Protein AF-A0A6B3GL54-F1 (afdb_monomer_lite)

Foldseek 3Di:
DPVVVCLVVLLVLLQVQLVCVVPDDDDDDLLQDPVSVVSSCVSPVPDDDDDDDDDLVVVLVVVVPDPPDDDDNVVSVVSVD

Structure (mmCIF, N/CA/C/O backbone):
data_AF-A0A6B3GL54-F1
#
_entry.id   AF-A0A6B3GL54-F1
#
loop_
_atom_site.group_PDB
_atom_site.id
_atom_site.type_symbol
_atom_site.label_atom_id
_atom_site.label_alt_id
_atom_site.label_comp_id
_atom_site.label_asym_id
_atom_site.label_entity_id
_atom_site.label_seq_id
_atom_site.pdbx_PDB_ins_code
_atom_site.Cartn_x
_atom_site.Cartn_y
_atom_site.Cartn_z
_atom_site.occupancy
_atom_site.B_iso_or_equiv
_atom_site.auth_seq_id
_atom_site.auth_comp_id
_atom_site.auth_asym_id
_atom_site.auth_atom_id
_atom_site.pdbx_PDB_model_num
ATOM 1 N N . LEU A 1 1 ? 8.445 -14.991 -2.257 1.00 63.16 1 LEU A N 1
ATOM 2 C CA . LEU A 1 1 ? 7.393 -13.972 -2.104 1.00 63.16 1 LEU A CA 1
ATOM 3 C C . LEU A 1 1 ? 6.258 -14.273 -3.052 1.00 63.16 1 LEU A C 1
ATOM 5 O O . LEU A 1 1 ? 6.051 -13.602 -4.067 1.00 63.16 1 LEU A O 1
ATOM 9 N N . ASP A 1 2 ? 5.536 -15.315 -2.675 1.00 78.31 2 ASP A N 1
ATOM 10 C CA . ASP A 1 2 ? 4.166 -15.574 -3.098 1.00 78.31 2 ASP A CA 1
ATOM 11 C C . ASP A 1 2 ? 3.192 -14.817 -2.176 1.00 78.31 2 ASP A C 1
ATOM 13 O O . ASP A 1 2 ? 3.580 -13.881 -1.467 1.00 78.31 2 ASP A O 1
ATOM 17 N N . ASP A 1 3 ? 1.904 -15.102 -2.290 1.00 82.88 3 ASP A N 1
ATOM 18 C CA . ASP A 1 3 ? 0.871 -14.383 -1.548 1.00 82.88 3 ASP A CA 1
ATOM 19 C C . ASP A 1 3 ? 0.901 -14.763 -0.055 1.00 82.88 3 ASP A C 1
ATOM 21 O O . ASP A 1 3 ? 0.671 -13.898 0.792 1.00 82.88 3 ASP A O 1
ATOM 25 N N . ASP A 1 4 ? 1.296 -15.996 0.270 1.00 87.06 4 ASP A N 1
ATOM 26 C CA . ASP A 1 4 ? 1.381 -16.501 1.644 1.00 87.06 4 ASP A CA 1
ATOM 27 C C . ASP A 1 4 ? 2.489 -15.809 2.439 1.00 87.06 4 ASP A C 1
ATOM 29 O O . ASP A 1 4 ? 2.289 -15.436 3.598 1.00 87.06 4 ASP A O 1
ATOM 33 N N . ASP A 1 5 ? 3.604 -15.499 1.777 1.00 85.88 5 ASP A N 1
ATOM 34 C CA . ASP A 1 5 ? 4.667 -14.664 2.339 1.00 85.88 5 ASP A CA 1
ATOM 35 C C . ASP A 1 5 ? 4.199 -13.224 2.662 1.00 85.88 5 ASP A C 1
ATOM 37 O O . ASP A 1 5 ? 4.847 -12.507 3.433 1.00 85.88 5 ASP A O 1
ATOM 41 N N . ARG A 1 6 ? 3.101 -12.749 2.052 1.00 89.31 6 ARG A N 1
ATOM 42 C CA . ARG A 1 6 ? 2.633 -11.353 2.163 1.00 89.31 6 ARG A CA 1
ATOM 43 C C . ARG A 1 6 ? 1.533 -11.157 3.199 1.00 89.31 6 ARG A C 1
ATOM 45 O O . ARG A 1 6 ? 1.428 -10.043 3.719 1.00 89.31 6 ARG A O 1
ATOM 52 N N . TRP A 1 7 ? 0.737 -12.180 3.522 1.00 92.94 7 TRP A N 1
ATOM 53 C CA . TRP A 1 7 ? -0.388 -12.028 4.457 1.00 92.94 7 TRP A CA 1
ATOM 54 C C . TRP A 1 7 ? 0.016 -11.482 5.828 1.00 92.94 7 TRP A C 1
ATOM 56 O O . TRP A 1 7 ? -0.572 -10.479 6.237 1.00 92.94 7 TRP A O 1
ATOM 66 N N . PRO A 1 8 ? 1.054 -12.016 6.506 1.00 93.94 8 PRO A N 1
ATOM 67 C CA . PRO A 1 8 ? 1.423 -11.523 7.834 1.00 93.94 8 PRO A CA 1
ATOM 68 C C . PRO A 1 8 ? 1.840 -10.048 7.823 1.00 93.94 8 PRO A C 1
ATOM 70 O O . PRO A 1 8 ? 1.591 -9.310 8.775 1.00 93.94 8 PRO A O 1
ATOM 73 N N . TRP A 1 9 ? 2.458 -9.595 6.729 1.00 92.88 9 TRP A N 1
ATOM 74 C CA . TRP A 1 9 ? 2.870 -8.204 6.572 1.00 92.88 9 TRP A CA 1
ATOM 75 C C . TRP A 1 9 ? 1.680 -7.263 6.350 1.00 92.88 9 TRP A C 1
ATOM 77 O O . TRP A 1 9 ? 1.625 -6.194 6.959 1.00 92.88 9 TRP A O 1
ATOM 87 N N . LEU A 1 10 ? 0.710 -7.658 5.519 1.00 94.38 10 LEU A N 1
ATOM 88 C CA . LEU A 1 10 ? -0.515 -6.877 5.307 1.00 94.38 10 LEU A CA 1
ATOM 89 C C . LEU A 1 10 ? -1.341 -6.778 6.595 1.00 94.38 10 LEU A C 1
ATOM 91 O O . LEU A 1 10 ? -1.825 -5.694 6.924 1.00 94.38 10 LEU A O 1
ATOM 95 N N . ASP A 1 11 ? -1.417 -7.867 7.359 1.00 94.62 11 ASP A N 1
ATOM 96 C CA . ASP A 1 11 ? -2.098 -7.902 8.656 1.00 94.62 11 ASP A CA 1
ATOM 97 C C . ASP A 1 11 ? -1.432 -6.957 9.664 1.00 94.62 11 ASP A C 1
ATOM 99 O O . ASP A 1 11 ? -2.112 -6.192 10.350 1.00 94.62 11 ASP A O 1
ATOM 103 N N . ALA A 1 12 ? -0.096 -6.935 9.702 1.00 95.00 12 ALA A N 1
ATOM 104 C CA . ALA A 1 12 ? 0.655 -6.021 10.556 1.00 95.00 12 ALA A CA 1
ATOM 105 C C . ALA A 1 12 ? 0.413 -4.543 10.196 1.00 95.00 12 ALA A C 1
ATOM 107 O O . ALA A 1 12 ? 0.261 -3.712 11.094 1.00 95.00 12 ALA A O 1
ATOM 108 N N . ILE A 1 13 ? 0.333 -4.205 8.902 1.00 94.75 13 ILE A N 1
ATOM 109 C CA . ILE A 1 13 ? 0.003 -2.840 8.458 1.00 94.75 13 ILE A CA 1
ATOM 110 C C . ILE A 1 13 ? -1.424 -2.470 8.870 1.00 94.75 13 ILE A C 1
ATOM 112 O O . ILE A 1 13 ? -1.635 -1.371 9.385 1.00 94.75 13 ILE A O 1
ATOM 116 N N . GLY A 1 14 ? -2.391 -3.372 8.6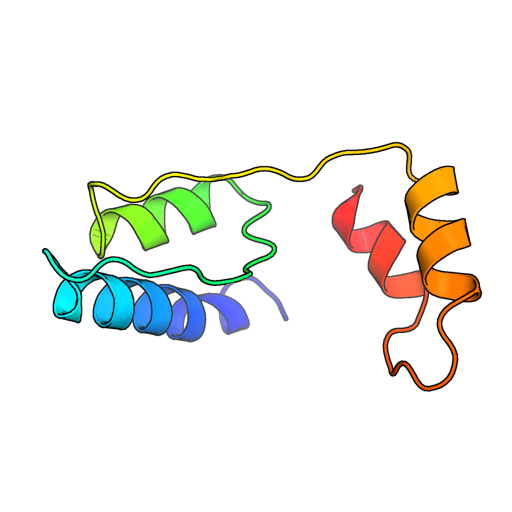71 1.00 94.00 14 GLY A N 1
ATOM 117 C CA . GLY A 1 14 ? -3.782 -3.155 9.070 1.00 94.00 14 GLY A CA 1
ATOM 118 C C . GLY A 1 14 ? -3.911 -2.894 10.572 1.00 94.00 14 GLY A C 1
ATOM 119 O O . GLY A 1 14 ? -4.500 -1.892 10.976 1.00 94.00 14 GLY A O 1
ATOM 120 N N . ALA A 1 15 ? -3.279 -3.730 11.400 1.00 94.44 15 ALA A N 1
ATOM 121 C CA . ALA A 1 15 ? -3.266 -3.567 12.854 1.00 94.44 15 ALA A CA 1
ATOM 122 C C . ALA A 1 15 ? -2.584 -2.261 13.297 1.00 94.44 15 ALA A C 1
ATOM 124 O O . ALA A 1 15 ? -3.092 -1.550 14.167 1.00 94.44 15 ALA A O 1
ATOM 125 N N . TRP A 1 16 ? -1.454 -1.909 12.675 1.00 95.00 16 TRP A N 1
ATOM 126 C CA . TRP A 1 16 ? -0.774 -0.640 12.932 1.00 95.00 16 TRP A CA 1
ATOM 127 C C . TRP A 1 16 ? -1.658 0.563 12.582 1.00 95.00 16 TRP A C 1
ATOM 129 O O . TRP A 1 16 ? -1.738 1.510 13.363 1.00 95.00 16 TRP A O 1
ATOM 139 N N . ALA A 1 17 ? -2.342 0.526 11.436 1.00 93.06 17 ALA A N 1
ATOM 140 C CA . ALA A 1 17 ? -3.224 1.604 11.001 1.00 93.06 17 ALA A CA 1
ATOM 141 C C . ALA A 1 17 ? -4.436 1.749 11.934 1.00 93.06 17 ALA A C 1
ATOM 143 O O . ALA A 1 17 ? -4.772 2.870 12.322 1.00 93.06 17 ALA A O 1
ATOM 144 N N . HIS A 1 18 ? -5.026 0.631 12.368 1.00 91.81 18 HIS A N 1
ATOM 145 C CA . HIS A 1 18 ? -6.111 0.615 13.350 1.00 91.81 18 HIS A CA 1
ATOM 146 C C . HIS A 1 18 ? -5.717 1.313 14.660 1.00 91.81 18 HIS A C 1
ATOM 148 O O . HIS A 1 18 ? -6.419 2.207 15.133 1.00 91.81 18 HIS A O 1
ATOM 154 N N . GLY A 1 19 ? -4.544 0.975 15.210 1.00 92.25 19 GLY A N 1
ATOM 155 C CA . GLY A 1 19 ? -4.016 1.584 16.437 1.00 92.25 19 GLY A CA 1
ATOM 156 C C . GLY A 1 19 ? -3.697 3.082 16.326 1.00 92.25 19 GLY A C 1
ATOM 157 O O . GLY A 1 19 ? -3.348 3.711 17.324 1.00 92.25 19 GLY A O 1
ATOM 158 N N . ARG A 1 20 ? -3.807 3.668 15.127 1.00 91.25 20 ARG A N 1
ATOM 159 C CA . ARG A 1 20 ? -3.562 5.088 14.840 1.00 91.25 20 ARG A CA 1
ATOM 160 C C . ARG A 1 20 ? -4.821 5.854 14.438 1.00 91.25 20 ARG A C 1
ATOM 162 O O . ARG A 1 20 ? -4.709 6.977 13.933 1.00 91.25 20 ARG A O 1
ATOM 169 N N . ALA A 1 21 ? -6.006 5.285 14.656 1.00 85.00 21 ALA A N 1
ATOM 170 C CA . ALA A 1 21 ? -7.270 5.977 14.428 1.00 85.00 21 ALA A CA 1
ATOM 171 C C . ALA A 1 21 ? -7.271 7.357 15.120 1.00 85.00 21 ALA A C 1
ATOM 173 O O . ALA A 1 21 ? -6.926 7.483 16.294 1.00 85.00 21 ALA A O 1
ATOM 174 N N . GLY A 1 22 ? -7.591 8.413 14.365 1.00 87.31 22 GLY A N 1
ATOM 175 C CA . GLY A 1 22 ? -7.569 9.804 14.845 1.00 87.31 22 GLY A CA 1
ATOM 176 C C . GLY A 1 22 ? -6.192 10.486 14.889 1.00 87.31 22 GLY A C 1
ATOM 177 O O . GLY A 1 22 ? -6.136 11.703 15.038 1.00 87.31 22 GLY A O 1
ATOM 178 N N . LEU A 1 23 ? -5.088 9.751 14.710 1.00 91.00 23 LEU A N 1
ATOM 179 C CA . LEU A 1 23 ? -3.719 10.297 14.676 1.00 91.00 23 LEU A CA 1
ATOM 180 C C . LEU A 1 23 ? -3.145 10.395 13.254 1.00 91.00 23 LEU A C 1
ATOM 182 O O . LEU A 1 23 ? -2.186 11.131 13.021 1.00 91.00 23 LEU A O 1
ATOM 186 N N . GLY A 1 24 ? -3.709 9.634 12.312 1.00 88.62 24 GLY A N 1
ATOM 187 C CA . GLY A 1 24 ? -3.249 9.556 10.927 1.00 88.62 24 GLY A CA 1
ATOM 188 C C . GLY A 1 24 ? -1.946 8.762 10.745 1.00 88.62 24 GLY A C 1
ATOM 189 O O . GLY A 1 24 ? -1.247 8.398 11.700 1.00 88.62 24 GLY A O 1
ATOM 190 N N . GLY A 1 25 ? -1.607 8.473 9.487 1.00 91.75 25 GLY A N 1
ATOM 191 C CA . GLY A 1 25 ? -0.398 7.737 9.119 1.00 91.75 25 GLY A CA 1
ATOM 192 C C . GLY A 1 25 ? -0.279 7.501 7.614 1.00 91.75 25 GLY A C 1
ATOM 193 O O . GLY A 1 25 ? -1.278 7.513 6.900 1.00 91.75 25 GLY A O 1
ATOM 194 N N . VAL A 1 26 ? 0.951 7.284 7.140 1.00 93.69 26 VAL A N 1
ATOM 195 C CA . VAL A 1 26 ? 1.255 6.927 5.747 1.00 93.69 26 VAL A CA 1
ATOM 196 C C . VAL A 1 26 ? 2.209 5.738 5.748 1.00 93.69 26 VAL A C 1
ATOM 198 O O . VAL A 1 26 ? 3.203 5.745 6.471 1.00 93.69 26 VAL A O 1
ATOM 201 N N . VAL A 1 27 ? 1.907 4.728 4.932 1.00 92.75 27 VAL A N 1
ATOM 202 C CA . VAL A 1 27 ? 2.737 3.532 4.732 1.00 92.75 27 VAL A CA 1
ATOM 203 C C . VAL A 1 27 ? 2.905 3.303 3.239 1.00 92.75 27 VAL A C 1
ATOM 205 O O . VAL A 1 27 ? 1.939 3.393 2.481 1.00 92.75 27 VAL A O 1
ATOM 208 N N . SER A 1 28 ? 4.126 2.990 2.811 1.00 90.81 28 SER A N 1
ATOM 209 C CA . SER A 1 28 ? 4.380 2.509 1.458 1.00 90.81 28 SER A CA 1
ATOM 210 C C . SER A 1 28 ? 4.146 0.999 1.387 1.00 90.81 28 SER A C 1
ATOM 212 O O .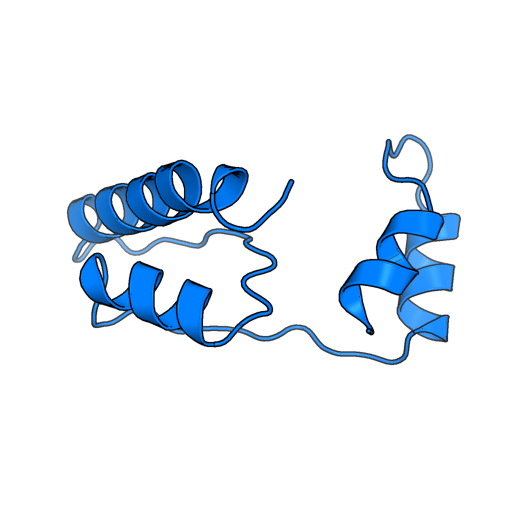 SER A 1 28 ? 4.724 0.216 2.138 1.00 90.81 28 SER A O 1
ATOM 214 N N . SER A 1 29 ? 3.292 0.581 0.458 1.00 88.81 29 SER A N 1
ATOM 215 C CA . SER A 1 29 ? 3.061 -0.823 0.128 1.00 88.81 29 SER A CA 1
ATOM 216 C C . SER A 1 29 ? 2.800 -0.928 -1.365 1.00 88.81 29 SER A C 1
ATOM 218 O O . SER A 1 29 ? 2.053 -0.116 -1.906 1.00 88.81 29 SER A O 1
ATOM 220 N N . SER A 1 30 ? 3.410 -1.908 -2.039 1.00 81.75 30 SER A N 1
ATOM 221 C CA . SER A 1 30 ? 3.134 -2.116 -3.462 1.00 81.75 30 SER A CA 1
ATOM 222 C C . SER A 1 30 ? 1.667 -2.488 -3.681 1.00 81.75 30 SER A C 1
ATOM 224 O O . SER A 1 30 ? 1.079 -2.017 -4.644 1.00 81.75 30 SER A O 1
ATOM 226 N N . ALA A 1 31 ? 1.064 -3.274 -2.772 1.00 77.06 31 ALA A N 1
ATOM 227 C CA . ALA A 1 31 ? -0.374 -3.585 -2.697 1.00 77.06 31 ALA A CA 1
ATOM 228 C C . ALA A 1 31 ? -1.076 -3.750 -4.067 1.00 77.06 31 ALA A C 1
ATOM 230 O O . ALA A 1 31 ? -2.220 -3.319 -4.259 1.00 77.06 31 ALA A O 1
ATOM 231 N N . LEU A 1 32 ? -0.378 -4.365 -5.031 1.00 80.00 32 LEU A N 1
ATOM 232 C CA . LEU A 1 32 ? -0.757 -4.304 -6.444 1.00 80.00 32 LEU A CA 1
ATOM 233 C C . LEU A 1 32 ? -2.050 -5.074 -6.717 1.00 80.00 32 LEU A C 1
ATOM 235 O O . LEU A 1 32 ? -2.933 -4.604 -7.441 1.00 80.00 32 LEU A O 1
ATOM 239 N N . LYS A 1 33 ? -2.220 -6.228 -6.064 1.00 88.69 33 LYS A N 1
ATOM 240 C CA . LYS A 1 33 ? -3.423 -7.048 -6.202 1.00 88.69 33 LYS A CA 1
ATOM 241 C C . LYS A 1 33 ? -4.588 -6.476 -5.397 1.00 88.69 33 LYS A C 1
ATOM 243 O O . LYS A 1 33 ? -4.426 -5.994 -4.276 1.00 88.69 33 LYS A O 1
ATOM 248 N N . ARG A 1 34 ? -5.798 -6.605 -5.951 1.00 90.81 34 ARG A N 1
ATOM 249 C CA . ARG A 1 34 ? -7.049 -6.189 -5.293 1.00 90.81 34 ARG A CA 1
ATOM 250 C C . ARG A 1 34 ? -7.220 -6.835 -3.917 1.00 90.81 34 ARG A C 1
ATOM 252 O O . ARG A 1 34 ? -7.561 -6.118 -2.980 1.00 90.81 34 ARG A O 1
ATOM 259 N N . VAL A 1 35 ? -6.909 -8.130 -3.815 1.00 93.56 35 VAL A N 1
ATOM 260 C CA . VAL A 1 35 ? -7.013 -8.923 -2.580 1.00 93.56 35 VAL A CA 1
ATOM 261 C C . VAL A 1 35 ? -6.126 -8.383 -1.455 1.00 93.56 35 VAL A C 1
ATOM 263 O O . VAL A 1 35 ? -6.533 -8.383 -0.300 1.00 93.56 35 VAL A O 1
ATOM 266 N N . TYR A 1 36 ? -4.960 -7.814 -1.775 1.00 93.75 36 TYR A N 1
ATOM 267 C CA . TYR A 1 36 ? -4.098 -7.196 -0.763 1.00 93.75 36 TYR A CA 1
ATOM 268 C C . TYR A 1 36 ? -4.734 -5.935 -0.179 1.00 93.75 36 TYR A C 1
ATOM 270 O O . TYR A 1 36 ? -4.656 -5.689 1.020 1.00 93.75 36 TYR A O 1
ATOM 278 N N . ARG A 1 37 ? -5.395 -5.139 -1.028 1.00 94.06 37 ARG A N 1
ATOM 279 C CA . ARG A 1 37 ? -6.102 -3.928 -0.594 1.00 94.06 37 ARG A CA 1
ATOM 280 C C . ARG A 1 37 ? -7.359 -4.248 0.206 1.00 94.06 37 ARG A C 1
ATOM 282 O O . ARG A 1 37 ? -7.684 -3.490 1.110 1.00 94.06 37 ARG A O 1
ATOM 289 N N . ASP A 1 38 ? -8.049 -5.342 -0.116 1.00 94.38 38 ASP A N 1
ATOM 290 C CA . ASP A 1 38 ? -9.164 -5.832 0.706 1.00 94.38 38 ASP A CA 1
ATOM 291 C C . ASP A 1 38 ? -8.682 -6.220 2.098 1.00 94.38 38 ASP A C 1
ATOM 293 O O . ASP A 1 38 ? -9.186 -5.685 3.079 1.00 94.38 38 ASP A O 1
ATOM 297 N N . ARG A 1 39 ? -7.610 -7.011 2.181 1.00 93.75 39 ARG A N 1
ATOM 298 C CA . ARG A 1 39 ? -7.030 -7.410 3.465 1.00 93.75 39 ARG A CA 1
ATOM 299 C C . ARG A 1 39 ? -6.613 -6.217 4.332 1.00 93.75 39 ARG A C 1
ATOM 301 O O . ARG A 1 39 ? -6.833 -6.215 5.537 1.00 93.75 39 ARG A O 1
ATOM 308 N N . LEU A 1 40 ? -6.048 -5.175 3.721 1.00 93.75 40 LEU A N 1
ATOM 309 C CA . LEU A 1 40 ? -5.708 -3.935 4.429 1.00 93.75 40 LEU A CA 1
ATOM 310 C C . LEU A 1 40 ? -6.949 -3.193 4.947 1.00 93.75 40 LEU A C 1
ATOM 312 O O . LEU A 1 40 ? -6.906 -2.635 6.042 1.00 93.75 40 LEU A O 1
ATOM 316 N N . ARG A 1 41 ? -8.052 -3.196 4.189 1.00 93.75 41 ARG A N 1
ATOM 317 C CA . ARG A 1 41 ? -9.317 -2.573 4.608 1.00 93.75 41 ARG A CA 1
ATOM 318 C C . ARG A 1 41 ? -10.003 -3.322 5.742 1.00 93.75 41 ARG A C 1
ATOM 320 O O . ARG A 1 41 ? -10.663 -2.667 6.540 1.00 93.75 41 ARG A O 1
ATOM 327 N N . ASP A 1 42 ? -9.804 -4.634 5.856 1.00 94.12 42 ASP A N 1
ATOM 328 C CA . ASP A 1 42 ? -10.319 -5.406 6.994 1.00 94.12 42 ASP A CA 1
ATOM 329 C C . ASP A 1 42 ? -9.762 -4.873 8.329 1.00 94.12 42 ASP A C 1
ATOM 331 O O . ASP A 1 42 ? -10.484 -4.803 9.322 1.00 94.12 42 ASP A O 1
ATOM 335 N N . GLY A 1 43 ? -8.489 -4.452 8.350 1.00 91.06 43 GLY A N 1
ATOM 336 C CA . GLY A 1 43 ? -7.856 -3.830 9.520 1.00 91.06 43 GLY A CA 1
ATOM 337 C C . GLY A 1 43 ? -8.053 -2.312 9.615 1.00 91.06 43 GLY A C 1
ATOM 338 O O . GLY A 1 43 ? -8.110 -1.763 10.715 1.00 91.06 43 GLY A O 1
ATOM 339 N N . ALA A 1 44 ? -8.174 -1.622 8.479 1.00 91.50 44 ALA A N 1
ATOM 340 C CA . ALA A 1 44 ? -8.311 -0.167 8.404 1.00 91.50 44 ALA A CA 1
ATOM 341 C C . ALA A 1 44 ? -9.376 0.244 7.364 1.00 91.50 44 ALA A C 1
ATOM 343 O O . ALA A 1 44 ? -9.029 0.574 6.225 1.00 91.50 44 ALA A O 1
ATOM 344 N N . PRO A 1 45 ? -10.669 0.261 7.738 1.00 91.12 45 PRO A N 1
ATOM 345 C CA . PRO A 1 45 ? -11.776 0.500 6.804 1.00 91.12 45 PRO A CA 1
ATOM 346 C C . PRO A 1 45 ? -11.707 1.855 6.090 1.00 91.12 45 PRO A C 1
ATOM 348 O O . PRO A 1 45 ? -12.037 1.953 4.909 1.00 91.12 45 PRO A O 1
ATOM 351 N N . ASP A 1 46 ? -11.206 2.877 6.786 1.00 89.25 46 ASP A N 1
ATOM 352 C CA . ASP A 1 46 ? -11.092 4.249 6.279 1.00 89.25 46 ASP A CA 1
ATOM 353 C C . ASP A 1 46 ? -9.785 4.503 5.503 1.00 89.25 46 ASP A C 1
ATOM 355 O O . ASP A 1 46 ? -9.460 5.643 5.160 1.00 89.25 46 ASP A O 1
ATOM 359 N N . ALA A 1 47 ? -8.997 3.457 5.231 1.00 90.44 47 ALA A N 1
ATOM 360 C CA . ALA A 1 47 ? -7.739 3.594 4.513 1.00 90.44 47 ALA A CA 1
ATOM 361 C C . ALA A 1 47 ? -7.954 4.074 3.069 1.00 90.44 47 ALA A C 1
ATOM 363 O O . ALA A 1 47 ? -8.687 3.477 2.271 1.00 90.44 47 ALA A O 1
ATOM 364 N N . LEU A 1 48 ? -7.219 5.125 2.707 1.00 92.12 48 LEU A N 1
ATOM 365 C CA . LEU A 1 48 ? -7.128 5.630 1.343 1.00 92.12 48 LEU A CA 1
ATOM 366 C C . LEU A 1 48 ? -5.895 5.053 0.646 1.00 92.12 48 LEU A C 1
ATOM 368 O O . LEU A 1 48 ? -4.824 4.928 1.238 1.00 92.12 48 LEU A O 1
ATOM 372 N N . PHE A 1 49 ? -6.040 4.740 -0.641 1.00 92.75 49 PHE A N 1
ATOM 373 C CA . PHE A 1 49 ? -4.960 4.204 -1.465 1.00 92.75 49 PHE A CA 1
ATOM 374 C C . PHE A 1 49 ? -4.525 5.246 -2.490 1.00 92.75 49 PHE A C 1
ATOM 376 O O . PHE A 1 49 ? -5.307 5.625 -3.361 1.00 92.75 49 PHE A O 1
ATOM 383 N N . LEU A 1 50 ? -3.263 5.668 -2.409 1.00 93.69 50 LEU A N 1
ATOM 384 C CA . LEU A 1 50 ? -2.626 6.507 -3.418 1.00 93.69 50 LEU A CA 1
ATOM 385 C C . LEU A 1 50 ? -1.810 5.625 -4.366 1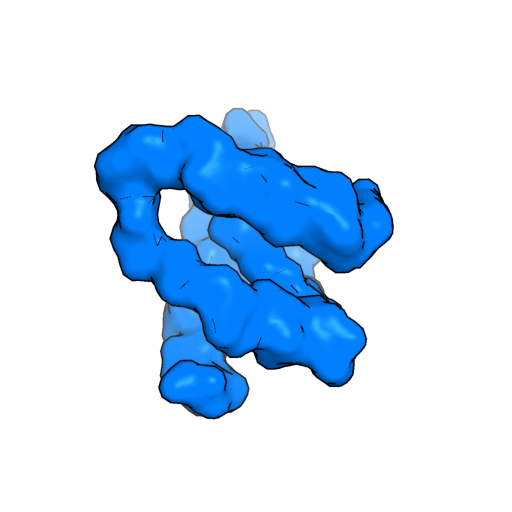.00 93.69 50 LEU A C 1
ATOM 387 O O . LEU A 1 50 ? -0.735 5.145 -4.009 1.00 93.69 50 LEU A O 1
ATOM 391 N N . HIS A 1 51 ? -2.325 5.404 -5.575 1.00 91.62 51 HIS A N 1
ATOM 392 C CA . HIS A 1 51 ? -1.621 4.638 -6.600 1.00 91.62 51 HIS A CA 1
ATOM 393 C C . HIS A 1 51 ? -0.705 5.560 -7.410 1.00 91.62 51 HIS A C 1
ATOM 395 O O . HIS A 1 51 ? -1.161 6.306 -8.275 1.00 91.62 51 HIS A O 1
ATOM 401 N N . LEU A 1 52 ? 0.595 5.506 -7.117 1.00 90.00 52 LEU A N 1
ATOM 402 C CA . LEU A 1 52 ? 1.613 6.183 -7.914 1.00 90.00 52 LEU A CA 1
ATOM 403 C C . LEU A 1 52 ? 1.879 5.359 -9.175 1.00 90.00 52 LEU A C 1
ATOM 405 O O . LEU A 1 52 ? 2.564 4.341 -9.118 1.00 90.00 52 LEU A O 1
ATOM 409 N N . THR A 1 53 ? 1.315 5.797 -10.296 1.00 89.06 53 THR A N 1
ATOM 410 C CA . THR A 1 53 ? 1.465 5.142 -11.597 1.00 89.06 53 THR A CA 1
ATOM 411 C C . THR A 1 53 ? 2.246 6.027 -12.566 1.00 89.06 53 THR A C 1
ATOM 413 O O . THR A 1 53 ? 2.300 7.248 -12.409 1.00 89.06 53 THR A O 1
ATOM 416 N N . GLY A 1 54 ? 2.878 5.405 -13.552 1.00 88.88 54 GLY A N 1
ATOM 417 C CA . GLY A 1 54 ? 3.668 6.069 -14.578 1.00 88.88 54 GLY A CA 1
ATOM 418 C C . GLY A 1 54 ? 4.212 5.056 -15.574 1.00 88.88 54 GLY A C 1
ATOM 419 O O . GLY A 1 54 ? 4.140 3.846 -15.345 1.00 88.88 54 GLY A O 1
ATOM 420 N N . ASP A 1 55 ? 4.762 5.559 -16.674 1.00 89.75 55 ASP A N 1
ATOM 421 C CA . ASP A 1 55 ? 5.321 4.707 -17.716 1.00 89.75 55 ASP A CA 1
ATOM 422 C C . ASP A 1 55 ? 6.510 3.902 -17.188 1.00 89.75 55 ASP A C 1
ATOM 424 O O . ASP A 1 55 ? 7.366 4.418 -16.462 1.00 89.75 55 ASP A O 1
ATOM 428 N N . ARG A 1 56 ? 6.595 2.635 -17.610 1.00 86.62 56 ARG A N 1
ATOM 429 C CA . ARG A 1 56 ? 7.701 1.732 -17.262 1.00 86.62 56 ARG A CA 1
ATOM 430 C C . ARG A 1 56 ? 9.061 2.376 -17.530 1.00 86.62 56 ARG A C 1
ATOM 432 O O . ARG A 1 56 ? 9.920 2.336 -16.658 1.00 86.62 56 ARG A O 1
ATOM 439 N N . ALA A 1 57 ? 9.227 2.989 -18.705 1.00 89.69 57 ALA A N 1
ATOM 440 C CA . ALA A 1 57 ? 10.480 3.621 -19.114 1.00 89.69 57 ALA A CA 1
ATOM 441 C C . ALA A 1 57 ? 10.904 4.743 -18.150 1.00 89.69 57 ALA A C 1
ATOM 443 O O . ALA A 1 57 ? 12.059 4.800 -17.741 1.00 89.69 57 ALA A O 1
ATOM 444 N N . LEU A 1 58 ? 9.953 5.578 -17.714 1.00 91.31 58 LEU A N 1
ATOM 445 C CA . LEU A 1 58 ? 10.210 6.652 -16.752 1.00 91.31 58 LEU A CA 1
ATOM 446 C C . LEU A 1 58 ? 10.608 6.103 -15.373 1.00 91.31 58 LEU A C 1
ATOM 448 O O . LEU A 1 58 ? 11.448 6.678 -14.680 1.00 91.31 58 LEU A O 1
ATOM 452 N N . ILE A 1 59 ? 9.978 5.012 -14.935 1.00 89.19 59 ILE A N 1
ATOM 453 C CA . ILE A 1 59 ? 10.297 4.384 -13.647 1.00 89.19 59 ILE A CA 1
ATOM 454 C C . ILE A 1 59 ? 11.672 3.710 -13.704 1.00 89.19 59 ILE A C 1
ATOM 456 O O . ILE A 1 59 ? 12.447 3.853 -12.760 1.00 89.19 59 ILE A O 1
ATOM 460 N N . GLU A 1 60 ? 11.992 3.036 -14.808 1.00 87.00 60 GLU A N 1
ATOM 461 C CA . GLU A 1 60 ? 13.289 2.399 -15.045 1.00 87.00 60 GLU A CA 1
ATOM 462 C C . GLU A 1 60 ? 14.435 3.419 -15.058 1.00 87.00 60 GLU A C 1
ATOM 464 O O . GLU A 1 60 ? 15.412 3.235 -14.332 1.00 87.00 60 GLU A O 1
ATOM 469 N N . GLU A 1 61 ? 14.279 4.528 -15.786 1.00 89.25 61 GLU A N 1
ATOM 470 C CA . GLU A 1 61 ? 15.240 5.641 -15.808 1.00 89.25 61 GLU A CA 1
ATOM 471 C C . GLU A 1 61 ? 15.519 6.157 -14.385 1.00 89.25 61 GLU A C 1
ATOM 473 O O . GLU A 1 61 ? 16.661 6.181 -13.921 1.00 89.25 61 GLU A O 1
ATOM 478 N N . ARG A 1 62 ? 14.459 6.453 -13.620 1.00 88.81 62 ARG A N 1
ATOM 479 C CA . ARG A 1 62 ? 14.576 6.927 -12.229 1.00 88.81 62 ARG A CA 1
ATOM 480 C C . ARG A 1 62 ? 15.221 5.911 -11.287 1.00 88.81 62 ARG A C 1
ATOM 482 O O . ARG A 1 62 ? 15.824 6.307 -10.285 1.00 88.81 62 ARG A O 1
ATOM 489 N N . MET A 1 63 ? 15.038 4.617 -11.541 1.00 85.94 63 MET A N 1
ATOM 490 C CA . MET A 1 63 ? 15.682 3.553 -10.771 1.00 85.94 63 MET A CA 1
ATOM 491 C C . MET A 1 63 ? 17.170 3.441 -11.113 1.00 85.94 63 MET A C 1
ATOM 493 O O . MET A 1 63 ? 17.972 3.270 -10.196 1.00 85.94 63 MET A O 1
ATOM 497 N N . ALA A 1 64 ? 17.541 3.570 -12.390 1.00 83.00 64 ALA A N 1
ATOM 498 C CA . ALA A 1 64 ? 18.925 3.483 -12.856 1.00 83.00 64 ALA A CA 1
ATOM 499 C C . ALA A 1 64 ? 19.796 4.645 -12.347 1.00 83.00 64 ALA A C 1
ATOM 501 O O . ALA A 1 64 ? 20.953 4.439 -11.977 1.00 83.00 64 ALA A O 1
ATOM 502 N N . ASP A 1 65 ? 19.225 5.846 -12.243 1.00 85.88 65 ASP A N 1
ATOM 503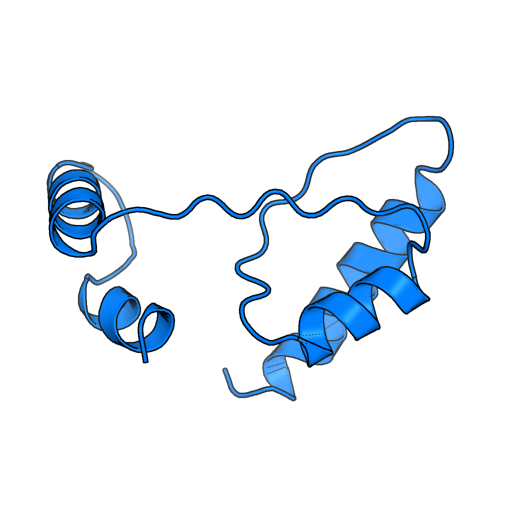 C CA . ASP A 1 65 ? 19.938 7.040 -11.770 1.00 85.88 65 ASP A CA 1
ATOM 504 C C . ASP A 1 65 ? 20.199 7.052 -10.253 1.00 85.88 65 ASP A C 1
ATOM 506 O O . ASP A 1 65 ? 21.002 7.842 -9.739 1.00 85.88 65 ASP A O 1
ATOM 510 N N . ARG A 1 66 ? 19.543 6.166 -9.492 1.00 83.50 66 ARG A N 1
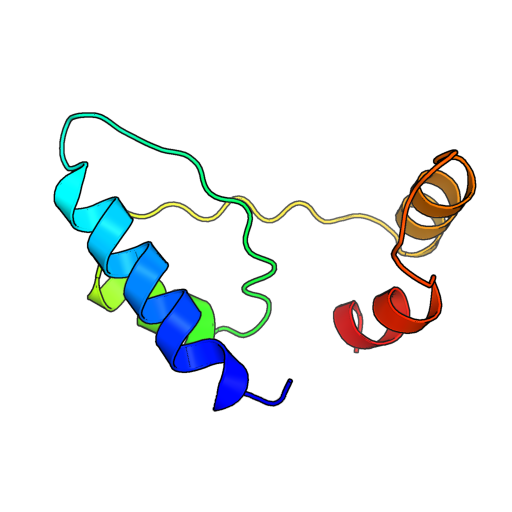ATOM 511 C CA . ARG A 1 66 ? 19.697 6.080 -8.035 1.00 83.50 66 ARG A CA 1
ATOM 512 C C . ARG A 1 66 ? 21.009 5.396 -7.648 1.00 83.50 66 ARG A C 1
ATOM 514 O O . ARG A 1 66 ? 21.119 4.172 -7.614 1.00 83.50 66 ARG A O 1
ATOM 521 N N . LYS A 1 67 ? 21.994 6.190 -7.225 1.00 75.06 67 LYS A N 1
ATOM 522 C CA . LYS A 1 67 ? 23.243 5.672 -6.642 1.00 75.06 67 LYS A CA 1
ATOM 523 C C . LYS A 1 67 ? 23.009 5.101 -5.238 1.00 75.06 67 LYS A C 1
ATOM 525 O O . LYS A 1 67 ? 22.423 5.764 -4.389 1.00 75.06 67 LYS A O 1
ATOM 530 N N . GLY A 1 68 ? 23.499 3.884 -4.992 1.00 68.31 68 GLY A N 1
ATOM 531 C CA . GLY A 1 68 ? 23.464 3.236 -3.672 1.00 68.31 68 GLY A CA 1
ATOM 532 C C . GLY A 1 68 ? 22.208 2.413 -3.358 1.00 68.31 68 GLY A C 1
ATOM 533 O O . GLY A 1 68 ? 22.006 2.066 -2.198 1.00 68.31 68 GLY A O 1
ATOM 534 N N . HIS A 1 69 ? 21.368 2.088 -4.350 1.00 62.38 69 HIS A N 1
ATOM 535 C CA . HIS A 1 69 ? 20.144 1.308 -4.131 1.00 62.38 69 HIS A CA 1
ATOM 536 C C . HIS A 1 69 ? 20.242 -0.175 -4.535 1.00 62.38 69 HIS A C 1
ATOM 538 O O . HIS A 1 69 ? 20.938 -0.559 -5.467 1.00 62.38 69 HIS A O 1
ATOM 544 N N . PHE A 1 70 ? 19.504 -0.989 -3.769 1.00 58.12 70 PHE A N 1
ATOM 545 C CA . PHE A 1 70 ? 19.616 -2.443 -3.578 1.00 58.12 70 PHE A CA 1
ATOM 546 C C . PHE A 1 70 ? 18.586 -3.264 -4.388 1.00 58.12 70 PHE A C 1
ATOM 548 O O . PHE A 1 70 ? 18.401 -4.450 -4.130 1.00 58.12 70 PHE A O 1
ATOM 555 N N . MET A 1 71 ? 17.861 -2.649 -5.331 1.00 56.97 71 MET A N 1
ATOM 556 C CA . MET A 1 71 ? 16.773 -3.319 -6.056 1.00 56.97 71 MET A CA 1
ATOM 557 C C . MET A 1 71 ? 17.128 -3.528 -7.534 1.00 56.97 71 MET A C 1
ATOM 559 O O . MET A 1 71 ? 17.210 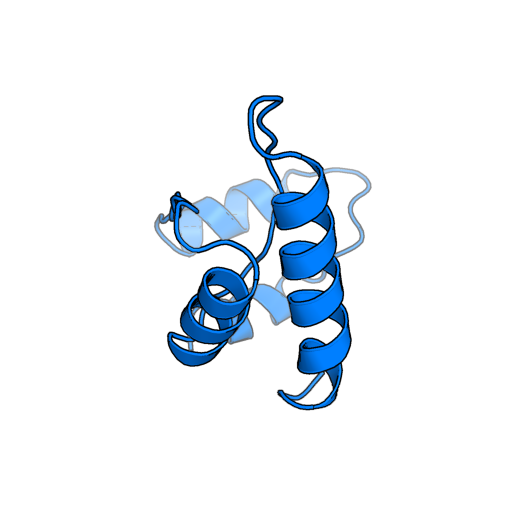-2.542 -8.267 1.00 56.97 71 MET A O 1
ATOM 563 N N . PRO A 1 72 ? 17.331 -4.779 -7.991 1.00 68.19 72 PRO A N 1
ATOM 564 C CA . PRO A 1 72 ? 17.582 -5.053 -9.400 1.00 68.19 72 PRO A CA 1
ATOM 565 C C . PRO A 1 72 ? 16.364 -4.672 -10.248 1.00 68.19 72 PRO A C 1
ATOM 567 O O . PRO A 1 72 ? 15.225 -4.972 -9.884 1.00 68.19 72 PRO A O 1
ATOM 570 N N . THR A 1 73 ? 16.610 -4.055 -11.406 1.00 67.75 73 THR A N 1
ATOM 571 C CA . THR A 1 73 ? 15.578 -3.658 -12.382 1.00 67.75 73 THR A CA 1
ATOM 572 C C . THR A 1 73 ? 14.703 -4.830 -12.831 1.00 67.75 73 THR A C 1
ATOM 574 O O . THR A 1 73 ? 13.541 -4.623 -13.150 1.00 67.75 73 THR A O 1
ATOM 577 N N . ALA A 1 74 ? 15.199 -6.069 -12.744 1.00 69.62 74 ALA A N 1
ATOM 578 C CA . ALA A 1 74 ? 14.433 -7.291 -12.998 1.00 69.62 74 ALA A CA 1
ATOM 579 C C . ALA A 1 74 ? 13.167 -7.444 -12.123 1.00 69.62 74 ALA A C 1
ATOM 581 O O . ALA A 1 74 ? 12.232 -8.140 -12.508 1.00 69.62 74 ALA A O 1
ATOM 582 N N . LEU A 1 75 ? 13.097 -6.794 -10.953 1.00 72.25 75 LEU A N 1
ATOM 583 C CA . LEU A 1 75 ? 11.880 -6.787 -10.129 1.00 72.25 75 LEU A CA 1
ATOM 584 C C . LEU A 1 75 ? 10.796 -5.849 -10.676 1.00 72.25 75 LEU A C 1
ATOM 586 O O . LEU A 1 75 ? 9.637 -5.997 -10.299 1.00 72.25 75 LEU A O 1
ATOM 590 N N . LEU A 1 76 ? 11.147 -4.912 -11.564 1.00 76.44 76 LEU A N 1
ATOM 591 C CA . LEU A 1 76 ? 10.191 -4.011 -12.207 1.00 76.44 76 LEU A CA 1
ATOM 592 C C . LEU A 1 76 ? 9.232 -4.786 -13.116 1.00 76.44 76 LEU A C 1
ATOM 594 O O . LEU A 1 76 ? 8.036 -4.505 -13.112 1.00 76.44 76 LEU A O 1
ATOM 598 N N . ASP A 1 77 ? 9.730 -5.806 -13.821 1.00 74.31 77 ASP A N 1
ATOM 599 C CA . ASP A 1 77 ? 8.914 -6.660 -14.692 1.00 74.31 77 ASP A CA 1
ATOM 600 C C . ASP A 1 77 ? 7.753 -7.303 -13.928 1.00 74.31 77 ASP A C 1
ATOM 602 O O . ASP A 1 77 ? 6.614 -7.275 -14.386 1.00 74.31 77 ASP A O 1
ATOM 606 N N . SER A 1 78 ? 8.015 -7.790 -12.713 1.00 71.88 78 SER A N 1
ATOM 607 C CA . SER A 1 78 ? 6.997 -8.435 -11.881 1.00 71.88 78 SER A CA 1
ATOM 608 C C . SER A 1 78 ? 5.973 -7.460 -11.280 1.00 71.88 78 SER A C 1
ATOM 610 O O . SER A 1 78 ? 5.041 -7.907 -10.614 1.00 71.88 78 SER A O 1
ATOM 612 N N . GLN A 1 79 ? 6.188 -6.142 -11.393 1.00 72.81 79 GLN A N 1
ATOM 613 C CA . GLN A 1 79 ? 5.229 -5.121 -10.945 1.00 72.81 79 GLN A CA 1
ATOM 614 C C . GLN A 1 79 ? 4.292 -4.670 -12.077 1.00 72.81 79 GLN A C 1
ATOM 616 O O . GLN A 1 79 ? 3.232 -4.121 -11.790 1.00 72.81 79 GLN A O 1
ATOM 621 N N . PHE A 1 80 ? 4.683 -4.889 -13.337 1.00 69.50 80 PHE A N 1
ATOM 622 C CA . PHE A 1 80 ? 3.924 -4.501 -14.533 1.00 69.50 80 PHE A CA 1
ATOM 623 C C . PHE A 1 80 ? 3.206 -5.674 -15.223 1.00 69.50 80 PHE A C 1
ATOM 625 O O . PHE A 1 80 ? 2.440 -5.433 -16.155 1.00 69.50 80 PHE A O 1
ATOM 632 N N . SER A 1 81 ? 3.458 -6.914 -14.789 1.00 59.94 81 SER A N 1
ATOM 633 C CA . SER A 1 81 ? 2.830 -8.149 -15.288 1.00 59.94 81 SER A CA 1
ATOM 634 C C . SER A 1 81 ? 1.491 -8.466 -14.633 1.00 59.94 81 SER A C 1
ATOM 636 O O . SER A 1 81 ? 1.447 -8.401 -13.380 1.00 59.94 81 SER A O 1
#

pLDDT: mean 85.69, std 9.93, range [56.97, 95.0]

Radius of gyration: 14.81 Å; chains: 1; bounding box: 35×27×36 Å

Sequence (81 aa):
LDDDDRWPWLDAIGAWAHGRAGLGGVVSSSALKRVYRDRLRDGAPDALFLHLTGDRALIEERMADRKGHFMPTALLDSQFS

Secondary structure (DSSP, 8-state):
--STTTHHHHHHHHHHHHTTTTT---------SHHHHHHHHHH-TT---------HHHHHHHHHT-TT----THHHHHHH-